Protein AF-A0A455U0C2-F1 (afdb_monomer)

Organism: NCBI:txid115553

Sequence (159 aa):
MAEHFGEHSLCDLTRHGRGRAVLGLRNLIPADFLTARFNAAHAVVLFSATLNPAHYYRDLLGLPTTTAWREVASPFAARQLEVRIHRDISTRFRDRDASIEPLVAAMAQQYQRRPGHYLAFFSSFAYLEAALARFREAHPDVPVFSQTRGMPEAQRDAF

Foldseek 3Di:
DVVPDDPQWDWDWDAPDPPDIDIDTDRPACLVVQQVVCVPDPDDDDDDPPPPDPVVVCRSNVNDPPDDDDDDDDPDDPVVDDDDDDPVQDCPPVCLVVNLVVVLVVVVVVCVVPPDDDDDDHPDQVSVVSNVVVNCVVPVPDDDDDDDDPQDPVNVVVD

Radius of gyration: 22.61 Å; Cα contacts (8 Å, |Δi|>4): 94; chains: 1; bounding box: 51×40×54 Å

Structure (mmCIF, N/CA/C/O backbone):
data_AF-A0A455U0C2-F1
#
_entry.id   AF-A0A455U0C2-F1
#
loop_
_atom_site.group_PDB
_atom_site.id
_atom_site.type_symbol
_atom_site.label_atom_id
_atom_site.label_alt_id
_atom_site.label_comp_id
_atom_site.label_asym_id
_atom_site.label_entity_id
_atom_site.label_seq_id
_atom_site.pdbx_PDB_ins_code
_atom_site.Cartn_x
_atom_site.Cartn_y
_atom_site.Cartn_z
_atom_site.occupancy
_atom_site.B_iso_or_equiv
_atom_site.auth_seq_id
_atom_site.auth_comp_id
_atom_site.auth_asym_id
_atom_site.auth_atom_id
_atom_site.pdbx_PDB_model_num
ATOM 1 N N . MET A 1 1 ? 26.069 4.819 -6.773 1.00 51.81 1 MET A N 1
ATOM 2 C CA . MET A 1 1 ? 24.862 5.653 -7.006 1.00 51.81 1 MET A CA 1
ATOM 3 C C . MET A 1 1 ? 25.227 7.120 -7.220 1.00 51.81 1 MET A C 1
ATOM 5 O O . MET A 1 1 ? 24.843 7.648 -8.248 1.00 51.81 1 MET A O 1
ATOM 9 N N . ALA A 1 2 ? 26.020 7.755 -6.342 1.00 59.12 2 ALA A N 1
ATOM 10 C CA . ALA A 1 2 ? 26.489 9.137 -6.556 1.00 59.12 2 ALA A CA 1
ATOM 11 C C . ALA A 1 2 ? 27.339 9.322 -7.833 1.00 59.12 2 ALA A C 1
ATOM 13 O O . ALA A 1 2 ? 27.270 10.361 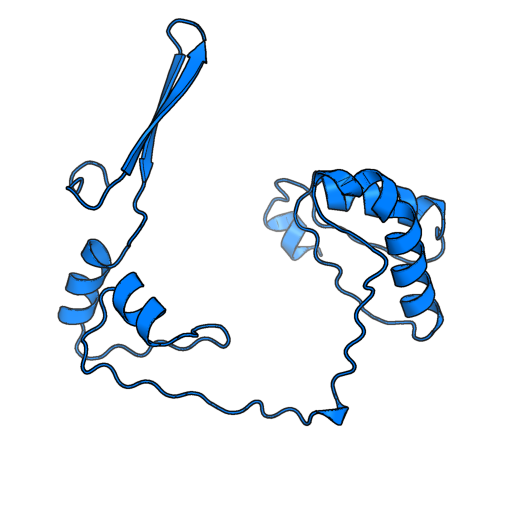-8.470 1.00 59.12 2 ALA A O 1
ATOM 14 N N . GLU A 1 3 ? 28.081 8.294 -8.249 1.00 59.25 3 GLU A N 1
ATOM 15 C CA . GLU A 1 3 ? 28.890 8.299 -9.483 1.00 59.25 3 GLU A CA 1
ATOM 16 C C . GLU A 1 3 ? 28.061 8.353 -10.778 1.00 59.25 3 GLU A C 1
ATOM 18 O O . GLU A 1 3 ? 28.601 8.644 -11.835 1.00 59.25 3 GLU A O 1
ATOM 23 N N . HIS A 1 4 ? 26.762 8.049 -10.700 1.00 66.38 4 HIS A N 1
ATOM 24 C CA . HIS A 1 4 ? 25.832 8.078 -11.835 1.00 66.38 4 HIS A CA 1
ATOM 25 C C . HIS A 1 4 ? 24.793 9.200 -11.670 1.00 66.38 4 HIS A C 1
ATOM 27 O O . HIS A 1 4 ? 23.720 9.157 -12.264 1.00 66.38 4 HIS A O 1
ATOM 33 N N . PHE A 1 5 ? 25.091 10.175 -10.807 1.00 68.44 5 PHE A N 1
ATOM 34 C CA . PHE A 1 5 ? 24.278 11.366 -10.619 1.00 68.44 5 PHE A CA 1
ATOM 35 C C . PHE A 1 5 ? 24.208 12.172 -11.924 1.00 68.44 5 PHE A C 1
ATOM 37 O O . PHE A 1 5 ? 25.219 12.376 -12.594 1.00 68.44 5 PHE A O 1
ATOM 44 N N . GLY A 1 6 ? 23.013 12.643 -12.265 1.00 73.69 6 GLY A N 1
ATOM 45 C CA . GLY A 1 6 ? 22.750 13.442 -13.459 1.00 73.69 6 GLY A CA 1
ATOM 46 C C . GLY A 1 6 ? 21.462 14.248 -13.314 1.00 73.69 6 GLY A C 1
ATOM 47 O O . GLY A 1 6 ? 20.860 14.265 -12.240 1.00 73.69 6 GLY A O 1
ATOM 48 N N . GLU A 1 7 ? 21.017 14.894 -14.394 1.00 77.19 7 GLU A N 1
ATOM 49 C CA . GLU A 1 7 ? 19.825 15.766 -14.394 1.00 77.19 7 GLU A CA 1
ATOM 50 C C . GLU A 1 7 ? 18.527 15.053 -13.963 1.00 77.19 7 GLU A C 1
ATOM 52 O O . GLU A 1 7 ? 17.593 15.696 -13.493 1.00 77.19 7 GLU A O 1
ATOM 57 N N . HIS A 1 8 ? 18.481 13.721 -14.048 1.00 77.44 8 HIS A N 1
ATOM 58 C CA . HIS A 1 8 ? 17.359 12.890 -13.597 1.00 77.44 8 HIS A CA 1
ATOM 59 C C . HIS A 1 8 ? 17.291 12.684 -12.069 1.00 77.44 8 HIS A C 1
ATOM 61 O O . HIS A 1 8 ? 16.324 12.110 -11.561 1.00 77.44 8 HIS A O 1
ATOM 67 N N . SER A 1 9 ? 18.322 13.083 -11.318 1.00 83.12 9 SER A N 1
ATOM 68 C CA . SER A 1 9 ? 18.413 12.865 -9.871 1.00 83.12 9 SER A CA 1
ATOM 69 C C . SER A 1 9 ? 18.011 14.116 -9.091 1.00 83.12 9 SER A C 1
ATOM 71 O O . SER A 1 9 ? 18.564 15.195 -9.292 1.00 83.12 9 SER A O 1
ATOM 73 N N . LEU A 1 10 ? 17.096 13.969 -8.130 1.00 86.44 10 LEU A N 1
ATOM 74 C CA . LEU A 1 10 ? 16.724 15.060 -7.230 1.00 86.44 10 LEU A CA 1
ATOM 75 C C . LEU A 1 10 ? 17.638 15.073 -6.002 1.00 86.44 10 LEU A C 1
ATOM 77 O O . LEU A 1 10 ? 17.833 14.050 -5.348 1.00 86.44 10 LEU A O 1
ATOM 81 N N . CYS A 1 11 ? 18.174 16.247 -5.683 1.00 89.44 11 CYS A N 1
ATOM 82 C CA . CYS A 1 11 ? 18.995 16.471 -4.502 1.00 89.44 11 CYS A CA 1
ATOM 83 C C . CYS A 1 11 ? 18.189 17.245 -3.450 1.00 89.44 11 CYS A C 1
ATOM 85 O O . CYS A 1 11 ? 17.703 18.342 -3.731 1.00 89.44 11 CYS A O 1
ATOM 87 N N . ASP A 1 12 ? 18.037 16.688 -2.247 1.00 91.38 12 ASP A N 1
ATOM 88 C CA . ASP A 1 12 ? 17.370 17.351 -1.123 1.00 91.38 12 ASP A CA 1
ATOM 89 C C . ASP A 1 12 ? 18.280 17.462 0.099 1.00 91.38 12 ASP A C 1
ATOM 91 O O . ASP A 1 12 ? 19.076 16.576 0.396 1.00 91.38 12 ASP A O 1
ATOM 95 N N . LEU A 1 13 ? 18.152 18.566 0.835 1.00 92.19 13 LEU A N 1
ATOM 96 C CA . LEU A 1 13 ? 18.901 18.810 2.062 1.00 92.19 13 LEU A CA 1
ATOM 97 C C . LEU A 1 13 ? 17.932 18.935 3.235 1.00 92.19 13 LEU A C 1
ATOM 99 O O . LEU A 1 13 ? 17.199 19.918 3.341 1.00 92.19 13 LEU A O 1
ATOM 103 N N . THR A 1 14 ? 17.989 17.986 4.165 1.00 93.19 14 THR A N 1
ATOM 104 C CA . THR A 1 14 ? 17.236 18.055 5.423 1.00 93.19 14 THR A CA 1
ATOM 105 C C . THR A 1 14 ? 18.163 18.500 6.552 1.00 93.19 14 THR A C 1
ATOM 107 O O . THR A 1 14 ? 19.190 17.873 6.804 1.00 93.19 14 THR A O 1
ATOM 110 N N . ARG A 1 15 ? 17.828 19.593 7.248 1.00 92.44 15 ARG A N 1
ATOM 111 C CA . ARG A 1 15 ? 18.614 20.117 8.382 1.00 92.44 15 ARG A CA 1
ATOM 112 C C . ARG A 1 15 ? 17.967 19.712 9.707 1.00 92.44 15 ARG A C 1
ATOM 114 O O . ARG A 1 15 ? 16.785 19.959 9.907 1.00 92.44 15 ARG A O 1
ATOM 121 N N . HIS A 1 16 ? 18.756 19.160 10.627 1.00 91.00 16 HIS A N 1
ATOM 122 C CA . HIS A 1 16 ? 18.302 18.712 11.956 1.00 91.00 16 HIS A CA 1
ATOM 123 C C . HIS A 1 16 ? 18.844 19.583 13.102 1.00 91.00 16 HIS A C 1
ATOM 125 O O . HIS A 1 16 ? 18.824 19.181 14.263 1.00 91.00 16 HIS A O 1
ATOM 131 N N . GLY A 1 17 ? 19.381 20.762 12.779 1.00 87.75 17 GLY A N 1
ATOM 132 C CA . GLY A 1 17 ? 20.008 21.681 13.727 1.00 87.75 17 GLY A CA 1
ATOM 133 C C . GLY A 1 17 ? 21.355 22.198 13.229 1.00 87.75 17 GLY A C 1
ATOM 134 O O . GLY A 1 17 ? 21.793 21.905 12.113 1.00 87.75 17 GLY A O 1
ATOM 135 N N . ARG A 1 18 ? 22.031 22.999 14.057 1.00 88.69 18 ARG A N 1
ATOM 136 C CA . ARG A 1 18 ? 23.322 23.600 13.698 1.00 88.69 18 ARG A CA 1
ATOM 137 C C . ARG A 1 18 ? 24.375 22.507 13.479 1.00 88.69 18 ARG A C 1
ATOM 139 O O . ARG A 1 18 ? 24.587 21.666 14.345 1.00 88.69 18 ARG A O 1
ATOM 146 N N . GLY A 1 19 ? 25.017 22.517 12.310 1.00 89.44 19 GLY A N 1
ATOM 147 C CA . GLY A 1 19 ? 26.059 21.551 11.939 1.00 89.44 19 GLY A CA 1
ATOM 148 C C . GLY A 1 19 ? 25.562 20.139 11.599 1.00 89.44 19 GLY A C 1
ATOM 149 O O . GLY A 1 19 ? 26.386 19.270 11.342 1.00 89.44 19 GLY A O 1
ATOM 150 N N . ARG A 1 20 ? 24.243 19.890 11.581 1.00 92.56 20 ARG A N 1
ATOM 151 C CA . ARG A 1 20 ? 23.666 18.578 11.250 1.00 92.56 20 ARG A CA 1
ATOM 152 C C . ARG A 1 20 ? 22.725 18.690 10.063 1.00 92.56 20 ARG A C 1
ATOM 154 O O . ARG A 1 20 ? 21.643 19.270 10.169 1.00 92.56 20 ARG A O 1
ATOM 161 N N . ALA A 1 21 ? 23.128 18.101 8.947 1.00 93.00 21 ALA A N 1
ATOM 162 C CA . ALA A 1 21 ? 22.290 17.991 7.769 1.00 93.00 21 ALA A CA 1
ATOM 163 C C . ALA A 1 21 ? 22.472 16.629 7.098 1.00 93.00 21 ALA A C 1
ATOM 165 O O . ALA A 1 21 ? 23.540 16.027 7.181 1.00 93.00 21 ALA A O 1
ATOM 166 N N . VAL A 1 22 ? 21.412 16.169 6.442 1.00 94.06 22 VAL A N 1
ATOM 167 C CA . VAL A 1 22 ? 21.392 14.977 5.600 1.00 94.06 22 VAL A CA 1
ATOM 168 C C . VAL A 1 22 ? 21.162 15.435 4.170 1.00 94.06 22 VAL A C 1
ATOM 170 O O . VAL A 1 22 ? 20.190 16.143 3.900 1.00 94.06 22 VAL A O 1
ATOM 173 N N . LEU A 1 23 ? 22.063 15.038 3.275 1.00 91.62 23 LEU A N 1
ATOM 174 C CA . LEU A 1 23 ? 21.902 15.205 1.837 1.00 91.62 23 LEU A CA 1
ATOM 175 C C . LEU A 1 23 ? 21.308 13.916 1.263 1.00 91.62 23 LEU A C 1
ATOM 177 O O . LEU A 1 23 ? 21.917 12.851 1.369 1.00 91.62 23 LEU A O 1
ATOM 181 N N . GLY A 1 24 ? 20.118 14.012 0.688 1.00 91.06 24 GLY A N 1
ATOM 182 C CA . GLY A 1 24 ? 19.472 12.946 -0.059 1.00 91.06 24 GLY A CA 1
ATOM 183 C C . GLY A 1 24 ? 19.751 13.093 -1.550 1.00 91.06 24 GLY A C 1
ATOM 184 O O . GLY A 1 24 ? 19.585 14.171 -2.114 1.00 91.06 24 GLY A O 1
ATOM 185 N N . LEU A 1 25 ? 20.156 11.997 -2.192 1.00 89.00 25 LEU A N 1
ATOM 186 C CA . LEU A 1 25 ? 20.172 11.866 -3.648 1.00 89.00 25 LEU A CA 1
ATOM 187 C C . LEU A 1 25 ? 19.091 10.858 -4.034 1.00 89.00 25 LEU A C 1
ATOM 189 O O . LEU A 1 25 ? 19.189 9.675 -3.698 1.00 89.00 25 LEU A O 1
ATOM 193 N N . ARG A 1 26 ? 18.039 11.333 -4.698 1.00 88.19 26 ARG A N 1
ATOM 194 C CA . ARG A 1 26 ? 16.850 10.547 -5.027 1.00 88.19 26 ARG A CA 1
ATOM 195 C C . ARG A 1 26 ? 16.799 10.254 -6.513 1.00 88.19 26 ARG A C 1
ATOM 197 O O . ARG A 1 26 ? 16.755 11.164 -7.335 1.00 88.19 26 ARG A O 1
ATOM 204 N N . ASN A 1 27 ? 16.706 8.971 -6.829 1.00 85.69 27 ASN A N 1
ATOM 205 C CA . ASN A 1 27 ? 16.281 8.517 -8.140 1.00 85.69 27 ASN A CA 1
ATOM 206 C C . ASN A 1 27 ? 14.746 8.443 -8.159 1.00 85.69 27 ASN A C 1
ATOM 208 O O . ASN A 1 27 ? 14.169 7.590 -7.485 1.00 85.69 27 ASN A O 1
ATOM 212 N N . LEU A 1 28 ? 14.097 9.362 -8.874 1.00 85.62 28 LEU A N 1
ATOM 213 C CA . LEU A 1 28 ? 12.634 9.399 -8.989 1.00 85.62 28 LEU A CA 1
ATOM 214 C C . LEU A 1 28 ? 12.130 8.619 -10.206 1.00 85.62 28 LEU A C 1
ATOM 216 O O . LEU A 1 28 ? 11.049 8.037 -10.151 1.00 85.62 28 LEU A O 1
ATOM 220 N N . ILE A 1 29 ? 12.916 8.604 -11.285 1.00 88.62 29 ILE A N 1
ATOM 221 C CA . ILE A 1 29 ? 12.586 7.937 -12.542 1.00 88.62 29 ILE A CA 1
ATOM 222 C C . ILE A 1 29 ? 13.714 6.949 -12.852 1.00 88.62 29 ILE A C 1
ATOM 224 O O . ILE A 1 29 ? 14.793 7.358 -13.278 1.00 88.62 29 ILE A O 1
ATOM 228 N N . PRO A 1 30 ? 13.493 5.639 -12.653 1.00 91.62 30 PRO A N 1
ATOM 229 C CA . PRO A 1 30 ? 14.547 4.649 -12.817 1.00 91.62 30 PRO A CA 1
ATOM 230 C C . PRO A 1 30 ? 14.899 4.356 -14.282 1.00 91.62 30 PRO A C 1
ATOM 232 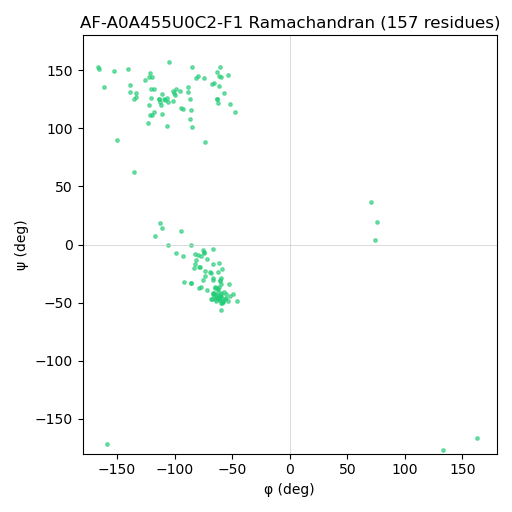O O . PRO A 1 30 ? 15.857 3.620 -14.516 1.00 91.62 30 PRO A O 1
ATOM 235 N N . ALA A 1 31 ? 14.155 4.910 -15.246 1.00 92.88 31 ALA A N 1
ATOM 236 C CA . ALA A 1 31 ? 14.322 4.693 -16.681 1.00 92.88 31 ALA A CA 1
ATOM 237 C C . ALA A 1 31 ? 15.781 4.778 -17.146 1.00 92.88 31 ALA A C 1
ATOM 239 O O . ALA A 1 31 ? 16.261 3.845 -17.788 1.00 92.88 31 ALA A O 1
ATOM 240 N N . ASP A 1 32 ? 16.514 5.821 -16.757 1.00 87.56 32 ASP A N 1
ATOM 241 C CA . ASP A 1 32 ? 17.902 6.042 -17.191 1.00 87.56 32 ASP A CA 1
ATOM 242 C C . ASP A 1 32 ? 18.839 4.897 -16.777 1.00 87.56 32 ASP A C 1
ATOM 244 O O . ASP A 1 32 ? 19.767 4.535 -17.500 1.00 87.56 32 ASP A O 1
ATOM 248 N N . PHE A 1 33 ? 18.557 4.259 -15.639 1.00 88.81 33 PHE A N 1
ATOM 249 C CA . PHE A 1 33 ? 19.336 3.131 -15.127 1.00 88.81 33 PHE A CA 1
ATOM 250 C C . PHE A 1 33 ? 18.882 1.788 -15.699 1.00 88.81 33 PHE A C 1
ATOM 252 O O . PHE A 1 33 ? 19.682 0.860 -15.838 1.00 88.81 33 PHE A O 1
ATOM 259 N N . LEU A 1 34 ? 17.587 1.649 -15.979 1.00 93.56 34 LEU A N 1
ATOM 260 C CA . LEU A 1 34 ? 16.996 0.390 -16.425 1.00 93.56 34 LEU A CA 1
ATOM 261 C C . LEU A 1 34 ? 17.096 0.200 -17.940 1.00 93.56 34 LEU A C 1
ATOM 263 O O . LEU A 1 34 ? 17.317 -0.926 -18.382 1.00 93.56 34 LEU A O 1
ATOM 267 N N . THR A 1 35 ? 17.024 1.279 -18.722 1.00 93.56 35 THR A N 1
ATOM 268 C CA . THR A 1 35 ? 17.023 1.242 -20.195 1.00 93.56 35 THR A CA 1
ATOM 269 C C . THR A 1 35 ? 18.222 0.471 -20.742 1.00 93.56 35 THR A C 1
ATOM 271 O O . THR A 1 35 ? 18.063 -0.441 -21.551 1.00 93.56 35 THR A O 1
ATOM 274 N N . ALA A 1 36 ? 19.432 0.764 -20.251 1.00 91.56 36 ALA A N 1
ATOM 275 C CA . ALA A 1 36 ? 20.643 0.070 -20.689 1.00 91.56 36 ALA A CA 1
ATOM 276 C C . ALA A 1 36 ? 20.594 -1.440 -20.394 1.00 91.56 36 ALA A C 1
ATOM 278 O O . ALA A 1 36 ? 21.047 -2.249 -21.200 1.00 91.56 36 ALA A O 1
ATOM 279 N N . ARG A 1 37 ? 20.000 -1.833 -19.260 1.00 92.88 37 ARG A N 1
ATOM 280 C CA . ARG A 1 37 ? 19.871 -3.240 -18.850 1.00 92.88 37 ARG A CA 1
ATOM 281 C C . ARG A 1 37 ? 18.843 -3.971 -19.708 1.00 92.88 37 ARG A C 1
ATOM 283 O O . ARG A 1 37 ? 19.082 -5.114 -20.084 1.00 92.88 37 ARG A O 1
ATOM 290 N N . PHE A 1 38 ? 17.736 -3.312 -20.046 1.00 94.56 38 PHE A N 1
ATOM 291 C CA . PHE A 1 38 ? 16.744 -3.866 -20.964 1.00 94.56 38 PHE A CA 1
ATOM 292 C C . PHE A 1 38 ? 17.298 -4.017 -22.381 1.00 94.56 38 PHE A C 1
ATOM 294 O O . PHE A 1 38 ? 17.103 -5.067 -22.982 1.00 94.56 38 PHE A O 1
ATOM 301 N N . ASN A 1 39 ? 18.055 -3.034 -22.876 1.00 92.56 39 ASN A N 1
ATOM 302 C CA . ASN A 1 39 ? 18.686 -3.098 -24.199 1.00 92.56 39 ASN A CA 1
ATOM 303 C C . ASN A 1 39 ? 19.784 -4.170 -24.296 1.00 92.56 39 ASN A C 1
ATOM 305 O O . ASN A 1 39 ? 20.028 -4.697 -25.376 1.00 92.56 39 ASN A O 1
ATOM 309 N N . ALA A 1 40 ? 20.455 -4.487 -23.185 1.00 95.00 40 ALA A N 1
ATOM 310 C CA . ALA A 1 40 ? 21.470 -5.538 -23.135 1.00 95.00 40 ALA A CA 1
ATOM 311 C C . ALA A 1 40 ? 20.877 -6.958 -23.083 1.00 95.00 40 ALA A C 1
ATOM 313 O O . ALA A 1 40 ? 21.578 -7.930 -23.366 1.00 95.00 40 ALA A O 1
ATOM 314 N N . ALA A 1 41 ? 19.607 -7.102 -22.698 1.00 95.25 41 ALA A N 1
ATOM 315 C CA . ALA A 1 41 ? 18.938 -8.392 -22.640 1.00 95.25 41 ALA A CA 1
ATOM 316 C C . ALA A 1 41 ? 18.437 -8.813 -24.028 1.00 95.25 41 ALA A C 1
ATOM 318 O O . ALA A 1 4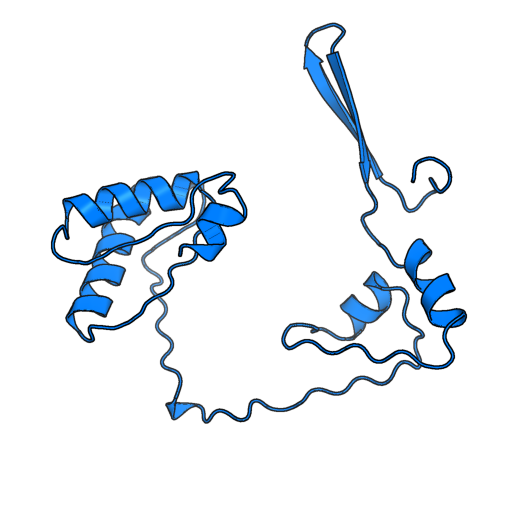1 ? 17.930 -8.003 -24.797 1.00 95.25 41 ALA A O 1
ATOM 319 N N . HIS A 1 42 ? 18.506 -10.112 -24.326 1.00 95.62 42 HIS A N 1
ATOM 320 C CA . HIS A 1 42 ? 17.919 -10.652 -25.556 1.00 95.62 42 HIS A CA 1
ATOM 321 C C . HIS A 1 42 ? 16.386 -10.510 -25.578 1.00 95.62 42 HIS A C 1
ATOM 323 O O . HIS A 1 42 ? 15.797 -10.236 -26.619 1.00 95.62 42 HIS A O 1
ATOM 329 N N . ALA A 1 43 ? 15.742 -10.693 -24.422 1.00 94.88 43 ALA A N 1
ATOM 330 C CA . ALA A 1 43 ? 14.306 -10.524 -24.240 1.00 94.88 43 ALA A CA 1
ATOM 331 C C . ALA A 1 43 ? 13.985 -10.148 -22.7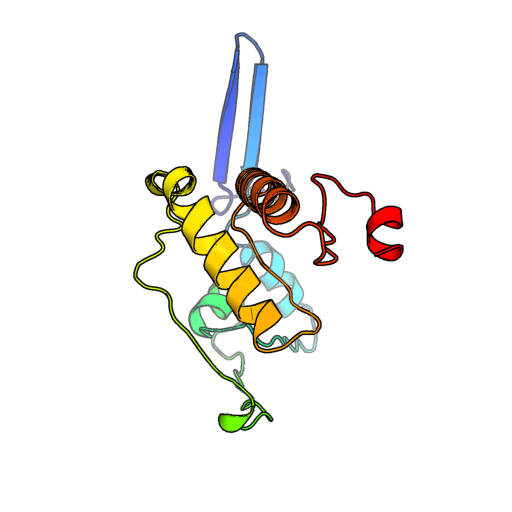86 1.00 94.88 43 ALA A C 1
ATOM 333 O O . ALA A 1 43 ? 14.673 -10.578 -21.859 1.00 94.88 43 ALA A O 1
ATOM 334 N N . VAL A 1 44 ? 12.912 -9.377 -22.590 1.00 95.00 44 VAL A N 1
ATOM 335 C CA . VAL A 1 44 ? 12.413 -8.952 -21.274 1.00 95.00 44 VAL A CA 1
ATOM 336 C C . VAL A 1 44 ? 10.905 -9.171 -21.227 1.00 95.00 44 VAL A C 1
ATOM 338 O O . VAL A 1 44 ? 10.178 -8.683 -22.089 1.00 95.00 44 VAL A O 1
ATOM 341 N N . VAL A 1 45 ? 10.433 -9.883 -20.204 1.00 95.31 45 VAL A N 1
ATOM 342 C CA . VAL A 1 45 ? 9.003 -10.073 -19.932 1.00 95.31 45 VAL A CA 1
ATOM 343 C C . VAL A 1 45 ? 8.713 -9.551 -18.531 1.00 95.31 45 VAL A C 1
ATOM 345 O O . VAL A 1 45 ? 9.294 -10.026 -17.557 1.00 95.31 45 VAL A O 1
ATOM 348 N N . LEU A 1 46 ? 7.822 -8.564 -18.437 1.00 94.69 46 LEU A N 1
ATOM 349 C CA . LEU A 1 46 ? 7.372 -7.980 -17.176 1.00 94.69 46 LEU A CA 1
ATOM 350 C C . LEU A 1 46 ? 5.914 -8.370 -16.939 1.00 94.69 46 LEU A C 1
ATOM 352 O O . LEU A 1 46 ? 5.075 -8.197 -17.821 1.00 94.69 46 LEU A O 1
ATOM 356 N N . PHE A 1 47 ? 5.614 -8.882 -15.749 1.00 93.62 47 PHE A N 1
ATOM 357 C CA . PHE A 1 47 ? 4.274 -9.323 -15.374 1.00 93.62 47 PHE A CA 1
ATOM 358 C C . PHE A 1 47 ? 3.954 -8.893 -13.941 1.00 93.62 47 PHE A C 1
ATOM 360 O O . PHE A 1 47 ? 4.750 -9.099 -13.028 1.00 93.62 47 PHE A O 1
ATOM 367 N N . SER A 1 48 ? 2.780 -8.292 -13.753 1.00 92.88 48 SER A N 1
ATOM 368 C CA . SER A 1 48 ? 2.197 -7.979 -12.447 1.00 92.88 48 SER A CA 1
ATOM 369 C C . SER A 1 48 ? 0.719 -7.631 -12.624 1.00 92.88 48 SER A C 1
ATOM 371 O O . SER A 1 48 ? 0.320 -7.101 -13.659 1.00 92.88 48 SER A O 1
ATOM 373 N N . ALA A 1 49 ? -0.084 -7.891 -11.592 1.00 87.94 49 ALA A N 1
ATOM 374 C CA . ALA A 1 49 ? -1.503 -7.543 -11.558 1.00 87.94 49 ALA A CA 1
ATOM 375 C C . ALA A 1 49 ? -1.768 -6.030 -11.413 1.00 87.94 49 ALA A C 1
ATOM 377 O O . ALA A 1 49 ? -2.901 -5.592 -11.584 1.00 87.94 49 ALA A O 1
ATOM 378 N N . THR A 1 50 ? -0.748 -5.228 -11.082 1.00 88.56 50 THR A N 1
ATOM 379 C CA . THR A 1 50 ? -0.883 -3.781 -10.826 1.00 88.56 50 THR A CA 1
ATOM 380 C C . THR A 1 50 ? -0.116 -2.903 -11.812 1.00 88.56 50 THR A C 1
ATOM 382 O O . THR A 1 50 ? -0.061 -1.688 -11.636 1.00 88.56 50 THR A O 1
ATOM 385 N N . LEU A 1 51 ? 0.462 -3.483 -12.868 1.00 88.75 51 LEU A N 1
ATOM 386 C CA . LEU A 1 51 ? 1.038 -2.709 -13.965 1.00 88.75 51 LEU A CA 1
ATOM 387 C C . LEU A 1 51 ? -0.104 -2.135 -14.807 1.00 88.75 51 LEU A C 1
ATOM 389 O O . LEU A 1 51 ? -0.576 -2.764 -15.746 1.00 88.75 51 LEU A O 1
ATOM 393 N N . ASN A 1 52 ? -0.588 -0.954 -14.435 1.00 87.81 52 ASN A N 1
ATOM 394 C CA . ASN A 1 52 ? -1.554 -0.162 -15.191 1.00 87.81 52 ASN A CA 1
ATOM 395 C C . ASN A 1 52 ? -1.500 1.297 -14.686 1.00 87.81 52 ASN A C 1
ATOM 397 O O . ASN A 1 52 ? -1.482 1.494 -13.471 1.00 87.81 52 ASN A O 1
ATOM 401 N N . PRO A 1 53 ? -1.491 2.327 -15.554 1.00 91.44 53 PRO A N 1
ATOM 402 C CA . PRO A 1 53 ? -1.627 2.278 -17.009 1.00 91.44 53 PRO A CA 1
ATOM 403 C C . PRO A 1 53 ? -0.321 2.008 -17.769 1.00 91.44 53 PRO A C 1
ATOM 405 O O . PRO A 1 53 ? 0.768 2.353 -17.318 1.00 91.44 53 PRO A O 1
ATOM 408 N N . ALA A 1 54 ? -0.442 1.409 -18.959 1.00 91.69 54 ALA A N 1
ATOM 409 C CA . ALA A 1 54 ? 0.695 0.973 -19.776 1.00 91.69 54 ALA A CA 1
ATOM 410 C C . ALA A 1 54 ? 1.697 2.091 -20.093 1.00 91.69 54 ALA A C 1
ATOM 412 O O . ALA A 1 54 ? 2.900 1.900 -19.949 1.00 91.69 54 ALA A O 1
ATOM 413 N N . HIS A 1 55 ? 1.208 3.265 -20.506 1.00 92.81 55 HIS A N 1
ATOM 414 C CA . HIS A 1 55 ? 2.064 4.404 -20.850 1.00 92.81 55 HIS A CA 1
ATOM 415 C C . HIS A 1 55 ? 2.933 4.830 -19.660 1.00 92.81 55 HIS A C 1
ATOM 417 O O . HIS A 1 55 ? 4.145 4.938 -19.798 1.00 92.81 55 HIS A O 1
ATOM 423 N N . TYR A 1 56 ? 2.332 4.940 -18.471 1.00 93.38 56 TYR A N 1
ATOM 424 C CA . TYR A 1 56 ? 3.029 5.344 -17.255 1.00 93.38 56 TYR A CA 1
ATOM 425 C C . TYR A 1 56 ? 4.196 4.410 -16.931 1.00 93.38 56 TYR A C 1
ATOM 427 O O . TYR A 1 56 ? 5.309 4.866 -16.688 1.00 93.38 56 TYR A O 1
ATOM 435 N N . TYR A 1 57 ? 3.966 3.096 -16.962 1.00 94.38 57 TYR A N 1
ATOM 436 C CA . TYR A 1 57 ? 5.013 2.132 -16.628 1.00 94.38 57 TYR A CA 1
ATOM 437 C C . TYR A 1 57 ? 6.075 1.986 -17.715 1.00 94.38 57 TYR A C 1
ATOM 439 O O . TYR A 1 57 ? 7.217 1.669 -17.392 1.00 94.38 57 TYR A O 1
ATOM 447 N N . ARG A 1 58 ? 5.739 2.234 -18.984 1.00 94.12 58 ARG A N 1
ATOM 448 C CA . ARG A 1 58 ? 6.745 2.283 -20.051 1.00 94.12 58 ARG A CA 1
ATOM 449 C C . ARG A 1 58 ? 7.703 3.440 -19.849 1.00 94.12 58 ARG A C 1
ATOM 451 O O . ARG A 1 58 ? 8.907 3.211 -19.875 1.00 94.12 58 ARG A O 1
ATOM 458 N N . ASP A 1 59 ? 7.171 4.622 -19.568 1.00 93.12 59 ASP A N 1
ATOM 459 C CA . ASP A 1 59 ? 7.981 5.816 -19.348 1.00 93.12 59 ASP A CA 1
ATOM 460 C C . ASP A 1 59 ? 8.794 5.689 -18.055 1.00 93.12 59 ASP A C 1
ATOM 462 O O . ASP A 1 59 ? 10.006 5.886 -18.063 1.00 93.12 59 ASP A O 1
ATOM 466 N N . LEU A 1 60 ? 8.157 5.264 -16.955 1.00 93.62 60 LEU A N 1
ATOM 467 C CA . LEU A 1 60 ? 8.813 5.105 -15.654 1.00 93.62 60 LEU A CA 1
ATOM 468 C C . LEU A 1 60 ? 10.009 4.147 -15.721 1.00 93.62 60 LEU A C 1
ATOM 470 O O . LEU A 1 60 ? 11.033 4.390 -15.085 1.00 93.62 60 LEU A O 1
ATOM 474 N N . LEU A 1 61 ? 9.867 3.046 -16.460 1.00 94.81 61 LEU A N 1
ATOM 475 C CA . LEU A 1 61 ? 10.883 2.000 -16.550 1.00 94.81 61 LEU A CA 1
ATOM 476 C C . LEU A 1 61 ? 11.853 2.198 -17.724 1.00 94.81 61 LEU A C 1
ATOM 478 O O . LEU A 1 61 ? 12.856 1.492 -17.780 1.00 94.81 61 LEU A O 1
ATOM 482 N N . GLY A 1 62 ? 11.596 3.133 -18.643 1.00 94.38 62 GLY A N 1
ATOM 483 C CA . GLY A 1 62 ? 12.417 3.319 -19.844 1.00 94.38 62 GLY A CA 1
ATOM 484 C C . GLY A 1 62 ? 12.262 2.185 -20.860 1.00 94.38 62 GLY A C 1
ATOM 485 O O . GLY A 1 62 ? 13.228 1.752 -21.486 1.00 94.38 62 GLY A O 1
ATOM 486 N N . LEU A 1 63 ? 11.050 1.643 -20.995 1.00 95.44 63 LEU A N 1
ATOM 487 C CA . LEU A 1 63 ? 10.761 0.583 -21.960 1.00 95.44 63 LEU A CA 1
ATOM 488 C C . LEU A 1 63 ? 10.580 1.165 -23.370 1.00 95.44 63 LEU A C 1
ATOM 490 O O . LEU A 1 63 ? 9.960 2.219 -23.519 1.00 95.44 63 LEU A O 1
ATOM 494 N N . PRO A 1 64 ? 10.997 0.451 -24.431 1.00 93.12 64 PRO A N 1
ATOM 495 C CA . PRO A 1 64 ? 10.757 0.885 -25.803 1.00 93.12 64 PRO A CA 1
ATOM 496 C C . PRO A 1 64 ? 9.277 1.179 -26.093 1.00 93.12 64 PRO A C 1
ATOM 498 O O . PRO A 1 64 ? 8.376 0.453 -25.645 1.00 93.12 64 PRO A O 1
ATOM 501 N N . THR A 1 65 ? 9.018 2.172 -26.948 1.00 90.94 65 THR A N 1
ATOM 502 C CA . THR A 1 65 ? 7.675 2.525 -27.456 1.00 90.94 65 THR A CA 1
ATOM 503 C C . THR A 1 65 ? 7.049 1.449 -28.353 1.00 90.94 65 THR A C 1
ATOM 505 O O . THR A 1 65 ? 5.855 1.509 -28.658 1.00 90.94 65 THR A O 1
ATOM 508 N N . THR A 1 66 ? 7.787 0.378 -28.644 1.00 91.81 66 THR A N 1
ATOM 509 C CA . THR A 1 66 ? 7.320 -0.848 -29.308 1.00 91.81 66 THR A CA 1
ATOM 510 C C . THR A 1 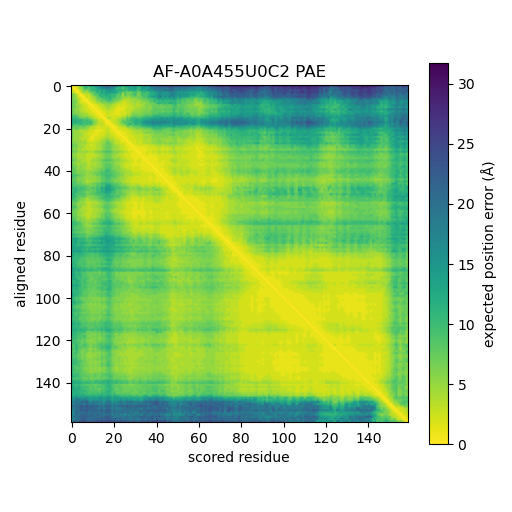66 ? 7.005 -2.005 -28.350 1.00 91.81 66 THR A C 1
ATOM 512 O O . THR A 1 66 ? 6.456 -3.012 -28.788 1.00 91.81 66 THR A O 1
ATOM 515 N N . THR A 1 67 ? 7.306 -1.878 -27.050 1.00 94.69 67 THR A N 1
ATOM 516 C CA . THR A 1 67 ? 6.995 -2.897 -26.026 1.00 94.69 67 THR A CA 1
ATOM 517 C C . THR A 1 67 ? 5.526 -3.311 -26.071 1.00 94.69 67 THR A C 1
ATOM 519 O O . THR A 1 67 ? 4.633 -2.480 -25.887 1.00 94.69 67 THR A O 1
ATOM 522 N N . ALA A 1 68 ? 5.279 -4.601 -26.296 1.00 94.69 68 ALA A N 1
ATOM 523 C CA . ALA A 1 68 ? 3.936 -5.156 -26.301 1.00 94.69 68 ALA A CA 1
ATOM 524 C C . ALA A 1 68 ? 3.324 -5.107 -24.895 1.00 94.69 68 ALA A C 1
ATOM 526 O O . ALA A 1 68 ? 3.979 -5.435 -23.909 1.00 94.69 68 ALA A O 1
ATOM 527 N N . TRP A 1 69 ? 2.044 -4.742 -24.823 1.00 94.75 69 TRP A N 1
ATOM 528 C CA . TRP A 1 69 ? 1.276 -4.745 -23.582 1.00 94.75 69 TRP A CA 1
ATOM 529 C C . TRP A 1 69 ? 0.106 -5.715 -23.686 1.00 94.75 69 TRP A C 1
ATOM 531 O O . TRP A 1 69 ? -0.617 -5.740 -24.693 1.00 94.75 69 TRP A O 1
ATOM 541 N N . ARG A 1 70 ? -0.072 -6.531 -22.649 1.00 93.56 70 ARG A N 1
ATOM 542 C CA . ARG A 1 70 ? -1.155 -7.506 -22.560 1.00 93.56 70 ARG A CA 1
ATOM 543 C C . ARG A 1 70 ? -1.768 -7.451 -21.176 1.00 93.56 70 ARG A C 1
ATOM 545 O O . ARG A 1 70 ? -1.074 -7.605 -20.179 1.00 93.56 70 ARG A O 1
ATOM 552 N N . GLU A 1 71 ? -3.074 -7.242 -21.158 1.00 91.50 71 GLU A N 1
ATOM 553 C CA . GLU A 1 71 ? -3.894 -7.373 -19.966 1.00 91.50 71 GLU A CA 1
ATOM 554 C C . GLU A 1 71 ? -4.573 -8.740 -20.007 1.00 91.50 71 GLU A C 1
ATOM 556 O O . GLU A 1 71 ? -5.082 -9.164 -21.048 1.00 91.50 71 GLU A O 1
ATOM 561 N N . VAL A 1 72 ? -4.538 -9.446 -18.883 1.00 89.88 72 VAL A N 1
ATOM 562 C CA . VAL A 1 72 ? -5.211 -10.733 -18.721 1.00 89.88 72 VAL A CA 1
ATOM 563 C C . VAL A 1 72 ? -6.428 -10.496 -17.841 1.00 89.88 72 VAL A C 1
ATOM 565 O O . VAL A 1 72 ? -6.304 -9.944 -16.749 1.00 89.88 72 VAL A O 1
ATOM 568 N N . ALA A 1 73 ? -7.602 -10.904 -18.321 1.00 89.19 73 ALA A N 1
ATOM 569 C CA . ALA A 1 73 ? -8.837 -10.758 -17.565 1.00 89.19 73 ALA A CA 1
ATOM 570 C C . ALA A 1 73 ? -8.775 -11.549 -16.248 1.00 89.19 73 ALA A C 1
ATOM 572 O O . ALA A 1 73 ? -8.206 -12.642 -16.187 1.00 89.19 73 ALA A O 1
ATOM 573 N N . SER A 1 74 ? -9.400 -11.004 -15.201 1.00 88.88 74 SER A N 1
ATOM 574 C CA . SER A 1 74 ? -9.554 -11.709 -13.929 1.00 88.88 74 SER A CA 1
ATOM 575 C C . SER A 1 74 ? -10.271 -13.049 -14.151 1.00 88.88 74 SER A C 1
ATOM 577 O O . SER A 1 74 ? -11.343 -13.061 -14.761 1.00 88.88 74 SER A O 1
ATOM 579 N N . PRO A 1 75 ? -9.742 -14.173 -13.630 1.00 90.69 75 PRO A N 1
ATOM 580 C CA . PRO A 1 75 ? -10.425 -15.462 -13.703 1.00 90.69 75 PRO A CA 1
ATOM 581 C C . PRO A 1 75 ? -11.609 -15.554 -12.725 1.00 90.69 75 PRO A C 1
ATOM 583 O O . PRO A 1 75 ? -12.353 -16.534 -12.744 1.00 90.69 75 PRO A O 1
ATOM 586 N N . PHE A 1 76 ? -11.781 -14.560 -11.847 1.00 92.50 76 PHE A N 1
ATOM 587 C CA . PHE A 1 76 ? -12.828 -14.545 -10.833 1.00 92.50 76 PHE A CA 1
ATOM 588 C C . PHE A 1 76 ? -14.117 -13.925 -11.366 1.00 92.50 76 PHE A C 1
ATOM 590 O O . PHE A 1 76 ? -14.122 -12.856 -11.978 1.00 92.50 76 PHE A O 1
ATOM 597 N N . ALA A 1 77 ? -15.240 -14.571 -11.066 1.00 94.06 77 ALA A N 1
ATOM 598 C CA . ALA A 1 77 ? -16.558 -14.038 -11.358 1.00 94.06 77 ALA A CA 1
ATOM 599 C C . ALA A 1 77 ? -16.910 -12.909 -10.382 1.00 94.06 77 ALA A C 1
ATOM 601 O O . ALA A 1 77 ? -16.659 -13.018 -9.183 1.00 94.06 77 ALA A O 1
ATOM 602 N N . ALA A 1 78 ? -17.605 -11.876 -10.867 1.00 92.56 78 ALA A N 1
ATOM 603 C CA . ALA A 1 78 ? -18.011 -10.727 -10.050 1.00 92.56 78 ALA A CA 1
ATOM 604 C C . ALA A 1 78 ? -18.772 -11.123 -8.769 1.00 92.56 78 ALA A C 1
ATOM 606 O O . ALA A 1 78 ? -18.574 -10.517 -7.725 1.00 92.56 78 ALA A O 1
ATOM 607 N N . ARG A 1 79 ? -19.569 -12.203 -8.811 1.00 94.94 79 ARG A N 1
ATOM 608 C CA . ARG A 1 79 ? -20.304 -12.738 -7.646 1.00 94.94 79 ARG A CA 1
ATOM 609 C C . ARG A 1 79 ? -19.417 -13.207 -6.483 1.00 94.94 79 ARG A C 1
ATOM 611 O O . ARG A 1 79 ? -19.931 -13.460 -5.401 1.00 94.94 79 ARG A O 1
ATOM 618 N N . GLN A 1 80 ? -18.117 -13.401 -6.715 1.00 94.38 80 GLN A N 1
ATOM 619 C CA . GLN A 1 80 ? -17.150 -13.787 -5.682 1.00 94.38 80 GLN A CA 1
ATOM 620 C C . GLN A 1 80 ? -16.648 -12.580 -4.876 1.00 94.38 80 GLN A C 1
ATOM 622 O O . GLN A 1 80 ? -15.956 -12.774 -3.880 1.00 94.38 80 GLN A O 1
ATOM 627 N N . LEU A 1 81 ? -16.987 -11.355 -5.294 1.00 93.88 81 LEU A N 1
ATOM 628 C CA . LEU A 1 81 ? -16.571 -10.115 -4.656 1.00 93.88 81 LEU A CA 1
ATOM 629 C C . LEU A 1 81 ? -17.796 -9.313 -4.208 1.00 93.88 81 LEU A C 1
ATOM 631 O O . LEU A 1 81 ? -18.666 -8.976 -5.007 1.00 93.88 81 LEU A O 1
ATOM 635 N N . GLU A 1 82 ? -17.822 -8.946 -2.932 1.00 93.31 82 GLU A N 1
ATOM 636 C CA . GLU A 1 82 ? -18.751 -7.953 -2.403 1.00 93.31 82 GLU A CA 1
ATOM 637 C C . GLU A 1 82 ? -17.971 -6.680 -2.063 1.00 93.31 82 GLU A C 1
ATOM 639 O O . GLU A 1 82 ? -16.998 -6.727 -1.310 1.00 93.31 82 GLU A O 1
ATOM 644 N N . VAL A 1 83 ? -18.395 -5.539 -2.611 1.00 94.94 83 VAL A N 1
ATOM 645 C CA . VAL A 1 83 ? -17.770 -4.236 -2.348 1.00 94.94 83 VAL A CA 1
ATOM 646 C C . VAL A 1 83 ? -18.741 -3.365 -1.564 1.00 94.94 83 VAL A C 1
ATOM 648 O O . VAL A 1 83 ? -19.844 -3.079 -2.027 1.00 94.94 83 VAL A O 1
ATOM 651 N N . ARG A 1 84 ? -18.312 -2.903 -0.387 1.00 94.56 84 ARG A N 1
ATOM 652 C CA . ARG A 1 84 ? -19.051 -1.948 0.447 1.00 94.56 84 ARG A CA 1
ATOM 653 C C . ARG A 1 84 ? -18.211 -0.695 0.653 1.00 94.56 84 ARG A C 1
ATOM 655 O O . ARG A 1 84 ? -17.028 -0.791 0.964 1.00 94.56 84 ARG A O 1
ATOM 662 N N . ILE A 1 85 ? -18.824 0.474 0.480 1.00 95.94 85 ILE A N 1
ATOM 663 C CA . ILE A 1 85 ? -18.153 1.772 0.619 1.00 95.94 85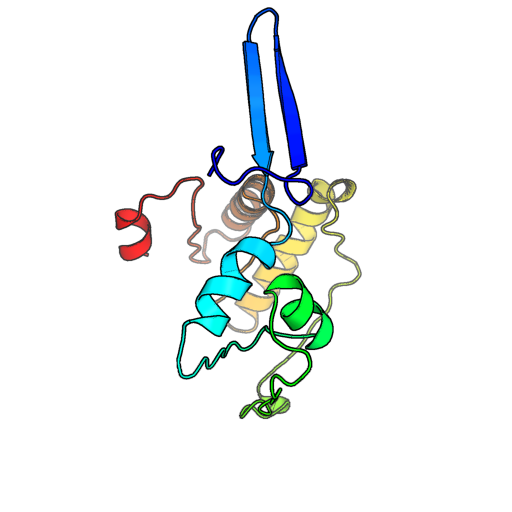 ILE A CA 1
ATOM 664 C C . ILE A 1 85 ? -18.849 2.566 1.724 1.00 95.94 85 ILE A C 1
ATOM 666 O O . ILE A 1 85 ? -19.980 3.015 1.543 1.00 95.94 85 ILE A O 1
ATOM 670 N N . HIS A 1 86 ? -18.149 2.772 2.838 1.00 95.56 86 HIS A N 1
ATOM 671 C CA . HIS A 1 86 ? -18.582 3.642 3.931 1.00 95.56 86 HIS A CA 1
ATOM 672 C C . HIS A 1 86 ? -18.183 5.087 3.619 1.00 95.56 86 HIS A C 1
ATOM 674 O O . HIS A 1 86 ? -17.015 5.454 3.720 1.00 95.56 86 HIS A O 1
ATOM 680 N N . ARG A 1 87 ? -19.143 5.897 3.159 1.00 95.38 87 ARG A N 1
ATOM 681 C CA . ARG A 1 87 ? -18.911 7.307 2.774 1.00 95.38 87 ARG A CA 1
ATOM 682 C C . ARG A 1 87 ? -18.926 8.265 3.966 1.00 95.38 87 ARG A C 1
ATOM 684 O O . ARG A 1 87 ? -18.467 9.394 3.853 1.00 95.38 87 ARG A O 1
ATOM 691 N N . ASP A 1 88 ? -19.474 7.800 5.074 1.00 95.44 88 ASP A N 1
ATOM 692 C CA . ASP A 1 88 ? -19.616 8.463 6.365 1.00 95.44 88 ASP A CA 1
ATOM 693 C C . ASP A 1 88 ? -18.341 8.396 7.222 1.00 95.44 88 ASP A C 1
ATOM 695 O O . ASP A 1 88 ? -18.204 9.150 8.182 1.00 95.44 88 ASP A O 1
ATOM 699 N N . ILE A 1 89 ? -17.374 7.551 6.851 1.00 96.56 89 ILE A N 1
ATOM 700 C CA . ILE A 1 89 ? -16.108 7.383 7.572 1.00 96.56 89 ILE A CA 1
ATOM 701 C C . ILE A 1 89 ? -14.978 8.045 6.777 1.00 96.56 89 ILE A C 1
ATOM 703 O O . ILE A 1 89 ? -14.468 7.489 5.803 1.00 96.56 89 ILE A O 1
ATOM 707 N N . SER A 1 90 ? -14.549 9.237 7.198 1.00 96.50 90 SER A N 1
ATOM 708 C CA . SER A 1 90 ? -13.394 9.910 6.591 1.00 96.50 90 SER A CA 1
ATOM 709 C C . SER A 1 90 ? -12.088 9.445 7.231 1.00 96.50 90 SER A C 1
ATOM 711 O O . SER A 1 90 ? -11.829 9.717 8.394 1.00 96.50 90 SER A O 1
ATOM 713 N N . THR A 1 91 ? -11.215 8.795 6.460 1.00 95.50 91 THR A N 1
ATOM 714 C CA . THR A 1 91 ? -9.880 8.355 6.924 1.00 95.50 91 T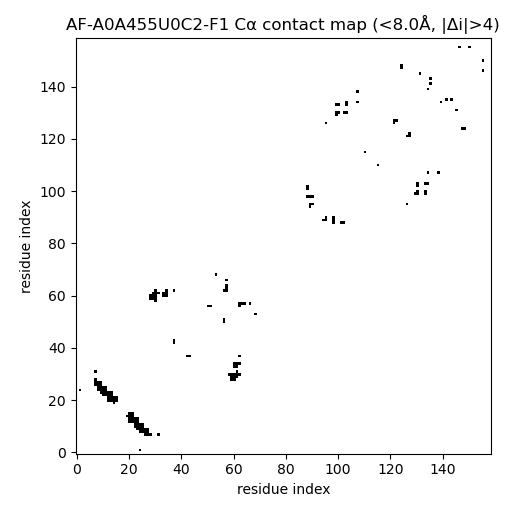HR A CA 1
ATOM 715 C C . THR A 1 91 ? -8.763 9.357 6.592 1.00 95.50 91 THR A C 1
ATOM 717 O O . THR A 1 91 ? -7.567 9.055 6.711 1.00 95.50 91 THR A O 1
ATOM 720 N N . ARG A 1 92 ? -9.131 10.574 6.158 1.00 94.94 92 ARG A N 1
ATOM 721 C CA . ARG A 1 92 ? -8.186 11.668 5.887 1.00 94.94 92 ARG A CA 1
ATOM 722 C C . ARG A 1 92 ? -7.473 12.068 7.169 1.00 94.94 92 ARG A C 1
ATOM 724 O O . ARG A 1 92 ? -8.063 12.039 8.238 1.00 94.94 92 ARG A O 1
ATOM 731 N N . PHE A 1 93 ? -6.222 12.516 7.048 1.00 93.00 93 PHE A N 1
ATOM 732 C CA . PHE A 1 93 ? -5.363 12.811 8.201 1.00 93.00 93 PHE A CA 1
ATOM 733 C C . PHE A 1 93 ? -6.028 13.688 9.276 1.00 93.00 93 PHE A C 1
ATOM 735 O O . PHE A 1 93 ? -5.905 13.378 10.453 1.00 93.00 93 PHE A O 1
ATOM 742 N N . ARG A 1 94 ? -6.766 14.730 8.870 1.00 95.06 94 ARG A N 1
ATOM 743 C CA . ARG A 1 94 ? -7.449 15.664 9.784 1.00 95.06 94 ARG A CA 1
ATOM 744 C C . ARG A 1 94 ? -8.631 15.053 10.543 1.00 95.06 94 ARG A C 1
ATOM 746 O O . ARG A 1 94 ? -8.959 15.546 11.611 1.00 95.06 94 ARG A O 1
ATOM 753 N N . ASP A 1 95 ? -9.230 13.995 10.007 1.00 96.38 95 ASP A N 1
ATOM 754 C CA . ASP A 1 95 ? -10.468 13.403 10.525 1.00 96.38 95 ASP A CA 1
ATOM 755 C C . ASP A 1 95 ? -10.200 12.077 11.255 1.00 96.38 95 ASP A C 1
ATOM 757 O O . ASP A 1 95 ? -11.126 11.433 11.747 1.00 96.38 95 ASP A O 1
ATOM 761 N N . ARG A 1 96 ? -8.930 11.642 11.316 1.00 95.38 96 ARG A N 1
ATOM 762 C CA . ARG A 1 96 ? -8.551 10.300 11.778 1.00 95.38 96 ARG A CA 1
ATOM 763 C C . ARG A 1 96 ? -9.068 9.993 13.169 1.00 95.38 96 ARG A C 1
ATOM 765 O O . ARG A 1 96 ? -9.656 8.931 13.334 1.00 95.38 96 ARG A O 1
ATOM 772 N N . ASP A 1 97 ? -8.902 10.902 14.119 1.00 96.44 97 ASP A N 1
ATOM 773 C CA . ASP A 1 97 ? -9.319 10.666 15.503 1.00 96.44 97 ASP A CA 1
ATOM 774 C C . ASP A 1 97 ? -10.831 10.411 15.583 1.00 96.44 97 ASP A C 1
ATOM 776 O O . ASP A 1 97 ? -11.267 9.428 16.178 1.00 96.44 97 ASP A O 1
ATOM 780 N N . ALA A 1 98 ? -11.630 11.217 14.875 1.00 97.44 98 ALA A N 1
ATOM 781 C CA . ALA A 1 98 ? -13.081 11.047 14.799 1.00 97.44 98 ALA A CA 1
ATOM 782 C C . ALA A 1 98 ? -13.505 9.785 14.023 1.00 97.44 98 ALA A C 1
ATOM 784 O O . ALA A 1 98 ? -14.590 9.253 14.244 1.00 97.44 98 ALA A O 1
ATOM 785 N N . SER A 1 99 ? -12.657 9.291 13.119 1.00 98.00 99 SER A N 1
ATOM 786 C CA . SER A 1 99 ? -12.940 8.106 12.302 1.00 98.00 99 SER A CA 1
ATOM 787 C C . SER A 1 99 ? -12.736 6.776 13.028 1.00 98.00 99 SER A C 1
ATOM 789 O O . SER A 1 99 ? -13.260 5.765 12.565 1.00 98.00 99 SER A O 1
ATOM 791 N N . ILE A 1 100 ? -11.974 6.752 14.130 1.00 98.31 100 ILE A N 1
ATOM 792 C CA . ILE A 1 100 ? -11.587 5.507 14.813 1.00 98.31 100 ILE A CA 1
ATOM 793 C C . ILE A 1 100 ? -12.816 4.735 15.286 1.00 98.31 100 ILE A C 1
ATOM 795 O O . ILE A 1 100 ? -12.945 3.549 14.991 1.00 98.31 100 ILE A O 1
ATOM 799 N N . GLU A 1 101 ? -13.728 5.412 15.978 1.00 98.12 101 GLU A N 1
ATOM 800 C CA . GLU A 1 101 ? -14.923 4.789 16.543 1.00 98.12 101 GLU A CA 1
ATOM 801 C C . GLU A 1 101 ? -15.815 4.132 15.471 1.00 98.12 101 GLU A C 1
ATOM 803 O O . GLU A 1 101 ? -16.040 2.918 15.546 1.00 98.12 101 GLU A O 1
ATOM 808 N N . PRO A 1 102 ? -16.283 4.853 14.428 1.00 98.00 102 PRO A N 1
ATOM 809 C CA . PRO A 1 102 ? -17.127 4.239 13.408 1.00 98.00 102 PRO A CA 1
ATOM 810 C C . PRO A 1 102 ? -16.381 3.187 12.573 1.00 98.00 102 PRO A C 1
ATOM 812 O O . PRO A 1 102 ? -16.996 2.212 12.141 1.00 98.00 102 PRO A O 1
ATOM 815 N N . LEU A 1 103 ? -15.063 3.329 12.373 1.00 98.06 103 LEU A N 1
ATOM 816 C CA . LEU A 1 103 ? -14.254 2.321 11.684 1.00 98.06 103 LEU A CA 1
ATOM 817 C C . LEU A 1 103 ? -14.214 1.000 12.464 1.00 98.06 103 LEU A C 1
ATOM 819 O O . LEU A 1 103 ? -14.459 -0.059 11.884 1.00 98.06 103 LEU A O 1
ATOM 823 N N . VAL A 1 104 ? -13.935 1.059 13.771 1.00 98.19 104 VAL A N 1
ATOM 824 C CA . VAL A 1 104 ? -13.905 -0.116 14.657 1.00 98.19 104 VAL A CA 1
ATOM 825 C C . VAL A 1 104 ? -15.266 -0.805 14.682 1.00 98.19 104 VAL A C 1
ATOM 827 O O . VAL A 1 104 ? -15.335 -2.021 14.494 1.00 98.19 104 VAL A O 1
ATOM 830 N N . ALA A 1 105 ? -16.348 -0.033 14.813 1.00 97.62 105 ALA A N 1
ATOM 831 C CA . ALA A 1 105 ? -17.706 -0.564 14.777 1.00 97.62 105 ALA A CA 1
ATOM 832 C C . ALA A 1 105 ? -18.018 -1.269 13.444 1.00 97.62 105 ALA A C 1
ATOM 834 O O . ALA A 1 105 ? -18.572 -2.370 13.442 1.00 97.62 105 ALA A O 1
ATOM 835 N N . ALA A 1 106 ? -17.619 -0.684 12.308 1.00 97.38 106 ALA A N 1
ATOM 836 C CA . ALA A 1 106 ? -17.818 -1.285 10.989 1.00 97.38 106 ALA A CA 1
ATOM 837 C C . ALA A 1 106 ? -17.043 -2.606 10.829 1.00 97.38 106 ALA A C 1
ATOM 839 O O . ALA A 1 106 ? -17.594 -3.600 10.347 1.00 97.38 106 ALA A O 1
ATOM 840 N N . MET A 1 107 ? -15.783 -2.644 11.277 1.00 97.38 107 MET A N 1
ATOM 841 C CA . MET A 1 107 ? -14.960 -3.858 11.262 1.00 97.38 107 MET A CA 1
ATOM 842 C C . MET A 1 107 ? -15.575 -4.969 12.122 1.00 97.38 107 MET A C 1
ATOM 844 O O . MET A 1 107 ? -15.697 -6.110 11.670 1.00 97.38 107 MET A O 1
ATOM 848 N N . ALA A 1 108 ? -16.003 -4.639 13.341 1.00 97.12 108 ALA A N 1
ATOM 849 C CA . ALA A 1 108 ? -16.587 -5.603 14.263 1.00 97.12 108 ALA A CA 1
ATOM 850 C C . ALA A 1 108 ? -17.934 -6.129 13.766 1.00 97.12 108 ALA A C 1
ATOM 852 O O . ALA A 1 108 ? -18.168 -7.337 13.786 1.00 97.12 108 ALA A O 1
ATOM 853 N N . GLN A 1 109 ? -18.791 -5.250 13.238 1.00 96.06 109 GLN A N 1
ATOM 854 C CA . GLN A 1 109 ? -20.059 -5.652 12.639 1.00 96.06 109 GLN A CA 1
ATOM 855 C C . GLN A 1 109 ? -19.838 -6.611 11.463 1.00 96.06 109 GLN A C 1
ATOM 857 O O . GLN A 1 109 ? -20.563 -7.598 11.326 1.00 96.06 109 GLN A O 1
ATOM 862 N N . GLN A 1 110 ? -18.837 -6.351 10.616 1.00 96.00 110 GLN A N 1
ATOM 863 C CA . GLN A 1 110 ? -18.498 -7.249 9.516 1.00 96.00 110 GLN A CA 1
ATOM 864 C C . GLN A 1 110 ? -18.034 -8.620 10.028 1.00 96.00 110 GLN A C 1
ATOM 866 O O . GLN A 1 110 ? -18.518 -9.641 9.536 1.00 96.00 110 GLN A O 1
ATOM 871 N N . TYR A 1 111 ? -17.154 -8.650 11.032 1.00 96.56 111 TYR A N 1
ATOM 872 C CA . TYR A 1 111 ? -16.686 -9.900 11.631 1.00 96.56 111 TYR A CA 1
ATOM 873 C C . TYR A 1 111 ? -17.833 -10.696 12.267 1.00 96.56 111 TYR A C 1
ATOM 875 O O . TYR A 1 111 ? -17.973 -11.884 12.003 1.00 96.56 111 TYR A O 1
ATOM 883 N N . GLN A 1 112 ? -18.705 -10.046 13.040 1.00 95.19 112 GLN A N 1
ATOM 884 C CA . GLN A 1 112 ? -19.855 -10.695 13.681 1.00 95.19 112 GLN A CA 1
ATOM 885 C C . GLN A 1 112 ? -20.842 -11.272 12.663 1.00 95.19 112 GLN A C 1
ATOM 887 O O . GLN A 1 112 ? -21.375 -12.360 12.863 1.00 95.19 112 GLN A O 1
ATOM 892 N N . ARG A 1 113 ? -21.074 -10.566 11.547 1.00 95.31 113 ARG A N 1
ATOM 893 C CA . ARG A 1 113 ? -21.932 -11.061 10.460 1.00 95.31 113 ARG A CA 1
ATOM 894 C C . ARG A 1 113 ? -21.359 -12.303 9.788 1.00 95.31 113 ARG A C 1
ATOM 896 O O . ARG A 1 113 ? -22.123 -13.159 9.351 1.00 95.31 113 ARG A O 1
ATOM 903 N N . ARG A 1 114 ? -20.035 -12.379 9.646 1.00 95.69 114 ARG A N 1
ATOM 904 C CA . ARG A 1 114 ? -19.360 -13.515 9.017 1.00 95.69 114 ARG A CA 1
ATOM 905 C C . ARG A 1 114 ? -17.967 -13.707 9.621 1.00 95.69 114 ARG A C 1
ATOM 907 O O . ARG A 1 114 ? -17.010 -13.139 9.089 1.00 95.69 114 ARG A O 1
ATOM 914 N N . PRO A 1 115 ? -17.835 -14.509 10.688 1.00 95.19 115 PRO A N 1
ATOM 915 C CA . PRO A 1 115 ? -16.534 -14.803 11.273 1.00 95.19 115 PRO A CA 1
ATOM 916 C C . PRO A 1 115 ? -15.608 -15.473 10.251 1.00 95.19 115 PRO A C 1
ATOM 918 O O . PRO A 1 115 ? -16.057 -16.244 9.399 1.00 95.19 115 PRO A O 1
ATOM 921 N N . GLY A 1 116 ? -14.316 -15.160 10.309 1.00 95.12 116 GLY A N 1
ATOM 922 C CA . GLY A 1 116 ? -13.321 -15.660 9.363 1.00 95.12 116 GLY A CA 1
ATOM 923 C C . GLY A 1 116 ? -12.033 -14.844 9.392 1.00 95.12 116 GLY A C 1
ATOM 924 O O . GLY A 1 116 ? -11.817 -14.040 10.297 1.00 95.12 116 GLY A O 1
ATOM 925 N N . HIS A 1 117 ? -11.181 -15.041 8.387 1.00 95.62 117 HIS A N 1
ATOM 926 C CA . HIS A 1 117 ? -9.925 -14.306 8.262 1.00 95.62 117 HIS A CA 1
ATOM 927 C C . HIS A 1 117 ? -10.134 -12.979 7.535 1.00 95.62 117 HIS A C 1
ATOM 929 O O . HIS A 1 117 ? -10.638 -12.945 6.412 1.00 95.62 117 HIS A O 1
ATOM 935 N N . TYR A 1 118 ? -9.705 -11.896 8.176 1.00 96.50 118 TYR A N 1
ATOM 936 C CA . TYR A 1 118 ? -9.772 -10.544 7.640 1.00 96.50 118 TYR A CA 1
ATOM 937 C C . TYR A 1 118 ? -8.390 -9.901 7.677 1.00 96.50 118 TYR A C 1
ATOM 939 O O . TYR A 1 118 ? -7.646 -10.058 8.643 1.00 96.50 118 TYR A O 1
ATOM 947 N N . LEU A 1 119 ? -8.078 -9.139 6.632 1.00 96.62 119 LEU A N 1
ATOM 948 C CA . LEU A 1 119 ? -6.909 -8.270 6.579 1.00 96.62 119 LEU A CA 1
ATOM 949 C C . LEU A 1 119 ? -7.393 -6.822 6.541 1.00 96.62 119 LEU A C 1
ATOM 951 O O . LEU A 1 119 ? -8.182 -6.451 5.671 1.00 96.62 119 LEU A O 1
ATOM 955 N N . ALA A 1 120 ? -6.916 -6.011 7.482 1.00 96.00 120 ALA A N 1
ATOM 956 C CA . ALA A 1 120 ? -7.195 -4.583 7.543 1.00 96.00 120 ALA A CA 1
ATOM 957 C C . ALA A 1 120 ? -5.910 -3.800 7.245 1.00 96.00 120 ALA A C 1
ATOM 959 O O . ALA A 1 120 ? -4.913 -3.930 7.955 1.00 96.00 120 ALA A O 1
ATOM 960 N N . PHE A 1 121 ? -5.935 -2.985 6.190 1.00 95.69 121 PHE A N 1
ATOM 961 C CA . PHE A 1 121 ? -4.801 -2.161 5.772 1.00 95.69 121 PHE A CA 1
ATOM 962 C C . PHE A 1 121 ? -5.001 -0.710 6.218 1.00 95.69 121 PHE A C 1
ATOM 964 O O . PHE A 1 121 ? -6.054 -0.119 5.983 1.00 95.69 121 PHE A O 1
ATOM 971 N N . PHE A 1 122 ? -3.968 -0.119 6.821 1.00 95.12 122 PHE A N 1
ATOM 972 C CA . PHE A 1 122 ? -3.991 1.247 7.348 1.00 95.12 122 PHE A CA 1
ATOM 973 C C . PHE A 1 122 ? -2.909 2.102 6.686 1.00 95.12 122 PHE A C 1
ATOM 975 O O . PHE A 1 122 ? -1.823 1.624 6.371 1.00 95.12 122 PHE A O 1
ATOM 982 N N . SER A 1 123 ? -3.171 3.402 6.523 1.00 94.00 123 SER A N 1
ATOM 983 C CA . SER A 1 123 ? -2.252 4.331 5.842 1.00 94.00 123 SER A CA 1
ATOM 984 C C . SER A 1 123 ? -1.021 4.740 6.668 1.00 94.00 123 SER A C 1
ATOM 986 O O . SER A 1 123 ? -0.162 5.462 6.169 1.00 94.00 123 SER A O 1
ATOM 988 N N . SER A 1 124 ? -0.925 4.326 7.936 1.00 92.25 124 SER A N 1
ATOM 989 C CA . SER A 1 124 ? 0.257 4.529 8.786 1.00 92.25 124 SER A CA 1
ATOM 990 C C . SER A 1 124 ? 0.188 3.661 10.043 1.00 92.25 124 SER A C 1
ATOM 992 O O . SER A 1 124 ? -0.913 3.441 10.548 1.00 92.25 124 SER A O 1
ATOM 994 N N . PHE A 1 125 ? 1.340 3.291 10.614 1.00 93.44 125 PHE A N 1
ATOM 995 C CA . PHE A 1 125 ? 1.417 2.572 11.897 1.00 93.44 125 PHE A CA 1
ATOM 996 C C . PHE A 1 125 ? 0.689 3.291 13.038 1.00 93.44 125 PHE A C 1
ATOM 998 O O . PHE A 1 125 ? -0.084 2.657 13.736 1.00 93.44 125 PHE A O 1
ATOM 1005 N N . ALA A 1 126 ? 0.824 4.615 13.159 1.00 93.06 126 ALA A N 1
ATOM 1006 C CA . ALA A 1 126 ? 0.119 5.373 14.200 1.00 93.06 126 ALA A CA 1
ATOM 1007 C C . ALA A 1 126 ? -1.415 5.238 14.112 1.00 93.06 126 ALA A C 1
ATOM 1009 O O . ALA A 1 126 ? -2.104 5.206 15.124 1.00 93.06 126 ALA A O 1
ATOM 1010 N N . TYR A 1 127 ? -1.958 5.130 12.894 1.00 96.06 127 TYR A N 1
ATOM 1011 C CA . TYR A 1 127 ? -3.400 4.970 12.689 1.00 96.06 127 TYR A CA 1
ATOM 1012 C C . TYR A 1 127 ? -3.855 3.526 12.936 1.00 96.06 127 TYR A C 1
ATOM 1014 O O . TYR A 1 127 ? -4.904 3.311 13.534 1.00 96.06 127 TYR A O 1
ATOM 1022 N N . LEU A 1 128 ? -3.031 2.548 12.540 1.00 95.81 128 LEU A N 1
ATOM 1023 C CA . LEU A 1 128 ? -3.215 1.142 12.901 1.00 95.81 128 LEU A CA 1
ATOM 1024 C C . LEU A 1 128 ? -3.241 0.965 14.421 1.00 95.81 128 LEU A C 1
ATOM 1026 O O . LEU A 1 128 ? -4.146 0.320 14.932 1.00 95.81 128 LEU A O 1
ATOM 1030 N N . GLU A 1 129 ? -2.273 1.534 15.139 1.00 95.50 129 GLU A N 1
ATOM 1031 C CA . GLU A 1 129 ? -2.145 1.401 16.594 1.00 95.50 129 GLU A CA 1
ATOM 1032 C C . GLU A 1 129 ? -3.361 1.982 17.323 1.00 95.50 129 GLU A C 1
ATOM 1034 O O . GLU A 1 129 ? -3.920 1.315 18.192 1.00 95.50 129 GLU A O 1
ATOM 1039 N N . ALA A 1 130 ? -3.825 3.171 16.919 1.00 96.56 130 ALA A N 1
ATOM 1040 C CA . ALA A 1 130 ? -5.028 3.788 17.477 1.00 96.56 130 ALA A CA 1
ATOM 1041 C C . ALA A 1 130 ? -6.285 2.929 17.246 1.00 96.56 130 ALA A C 1
ATOM 1043 O O . ALA A 1 130 ? -7.036 2.658 18.184 1.00 96.56 130 ALA A O 1
ATOM 1044 N N . ALA A 1 131 ? -6.491 2.451 16.014 1.00 97.69 131 ALA A N 1
ATOM 1045 C CA . ALA A 1 131 ? -7.637 1.606 15.683 1.00 97.69 131 ALA A CA 1
ATOM 1046 C C . ALA A 1 131 ? -7.575 0.252 16.403 1.00 97.69 131 ALA A C 1
ATOM 1048 O O . ALA A 1 131 ? -8.582 -0.216 16.922 1.00 97.69 131 ALA A O 1
ATOM 1049 N N . LEU A 1 132 ? -6.392 -0.362 16.480 1.00 97.44 132 LEU A N 1
ATOM 1050 C CA . LEU A 1 132 ? -6.173 -1.645 17.141 1.00 97.44 132 LEU A CA 1
ATOM 1051 C C . LEU A 1 132 ? -6.408 -1.565 18.650 1.00 97.44 132 LEU A C 1
ATOM 1053 O O . LEU A 1 132 ? -7.039 -2.462 19.208 1.00 97.44 132 LEU A O 1
ATOM 1057 N N . ALA A 1 133 ? -5.904 -0.515 19.306 1.00 97.38 133 ALA A N 1
ATOM 1058 C CA . ALA A 1 133 ? -6.122 -0.296 20.733 1.00 97.38 133 ALA A CA 1
ATOM 1059 C C . ALA A 1 133 ? -7.621 -0.196 21.033 1.00 97.38 133 ALA A C 1
ATOM 1061 O O . ALA A 1 133 ? -8.137 -0.950 21.859 1.00 97.38 133 ALA A O 1
ATOM 1062 N N . ARG A 1 134 ? -8.334 0.646 20.274 1.00 98.38 134 ARG A N 1
ATOM 1063 C CA . ARG A 1 134 ? -9.782 0.803 20.417 1.00 98.38 134 ARG A CA 1
ATOM 1064 C C . ARG A 1 134 ? -10.542 -0.491 20.112 1.00 98.38 134 ARG A C 1
ATOM 1066 O O . ARG A 1 134 ? -11.474 -0.832 20.835 1.00 98.38 134 ARG A O 1
ATOM 1073 N N . PHE A 1 135 ? -10.140 -1.228 19.076 1.00 98.31 135 PHE A N 1
ATOM 1074 C CA . PHE A 1 135 ? -10.778 -2.488 18.691 1.00 98.31 135 PHE A CA 1
ATOM 1075 C C . PHE A 1 135 ? -10.642 -3.556 19.783 1.00 98.31 135 PHE A C 1
ATOM 1077 O O . PHE A 1 135 ? -11.629 -4.202 20.119 1.00 98.31 135 PHE A O 1
ATOM 1084 N N . ARG A 1 136 ? -9.451 -3.714 20.376 1.00 97.62 136 ARG A N 1
ATOM 1085 C CA . ARG A 1 136 ? -9.213 -4.664 21.481 1.00 97.62 136 ARG A CA 1
ATOM 1086 C C . ARG A 1 136 ? -10.015 -4.325 22.731 1.00 97.62 136 ARG A C 1
ATOM 1088 O O . ARG A 1 136 ? -10.482 -5.230 23.409 1.00 97.62 136 ARG A O 1
ATOM 1095 N N . GLU A 1 137 ? -10.171 -3.038 23.022 1.00 97.94 137 GLU A N 1
ATOM 1096 C CA . GLU A 1 137 ? -10.976 -2.572 24.149 1.00 97.94 137 GLU A CA 1
ATOM 1097 C C . GLU A 1 137 ? -12.474 -2.845 23.937 1.00 97.94 137 GLU A C 1
ATOM 1099 O O . GLU A 1 137 ? -13.132 -3.362 24.835 1.00 97.94 137 GLU A O 1
ATOM 1104 N N . ALA A 1 138 ? -13.024 -2.534 22.755 1.00 97.81 138 ALA A N 1
ATOM 1105 C CA . ALA A 1 138 ? -14.447 -2.762 22.464 1.00 97.81 138 ALA A CA 1
ATOM 1106 C C . ALA A 1 138 ? -14.807 -4.233 22.206 1.00 97.81 138 ALA A C 1
ATOM 1108 O O . ALA A 1 138 ? -15.948 -4.632 22.441 1.00 97.81 138 ALA A O 1
ATOM 1109 N N . HIS A 1 139 ? -13.875 -5.021 21.668 1.00 96.94 139 HIS A N 1
ATOM 1110 C CA . HIS A 1 139 ? -14.132 -6.373 21.172 1.00 96.94 139 HIS A CA 1
ATOM 1111 C C . HIS A 1 139 ? -13.038 -7.356 21.621 1.00 96.94 139 HIS A C 1
ATOM 1113 O O . HIS A 1 139 ? -12.351 -7.934 20.774 1.00 96.94 139 HIS A O 1
ATOM 1119 N N . PRO A 1 140 ? -12.872 -7.574 22.942 1.00 96.25 140 PRO A N 1
ATOM 1120 C CA . PRO A 1 140 ? -11.800 -8.411 23.489 1.00 96.25 140 PRO A CA 1
ATOM 1121 C C . PRO A 1 140 ? -11.884 -9.880 23.047 1.00 96.25 140 PRO A C 1
ATOM 1123 O O . PRO A 1 140 ? -10.866 -10.565 23.000 1.00 96.25 140 PRO A O 1
ATOM 1126 N N . ASP A 1 141 ? -13.077 -10.351 22.675 1.00 94.31 141 ASP A N 1
ATOM 1127 C CA . ASP A 1 141 ? -13.318 -11.736 22.253 1.00 94.31 141 ASP A CA 1
ATOM 1128 C C . ASP A 1 141 ? -12.902 -12.020 20.801 1.00 94.31 141 ASP A C 1
ATOM 1130 O O . ASP A 1 141 ? -12.922 -13.170 20.361 1.00 94.31 141 ASP A O 1
ATOM 1134 N N . VAL A 1 142 ? -12.551 -10.989 20.024 1.00 95.12 142 VAL A N 1
ATOM 1135 C CA . VAL A 1 142 ? -12.137 -11.148 18.626 1.00 95.12 142 VAL A CA 1
ATOM 1136 C C . VAL A 1 142 ? -10.612 -11.274 18.561 1.00 95.12 142 VAL A C 1
ATOM 1138 O O . VAL A 1 142 ? -9.908 -10.314 18.886 1.00 95.12 142 VAL A O 1
ATOM 1141 N N . PRO A 1 143 ? -10.064 -12.415 18.099 1.00 92.44 143 PRO A N 1
ATOM 1142 C CA . PRO A 1 143 ? -8.623 -12.570 17.951 1.00 92.44 143 PRO A CA 1
ATOM 1143 C C . PRO A 1 143 ? -8.074 -11.582 16.921 1.00 92.44 143 PRO A C 1
ATOM 1145 O O . PRO A 1 143 ? -8.520 -11.555 15.772 1.00 92.44 143 PRO A O 1
ATOM 1148 N N . VAL A 1 144 ? -7.084 -10.781 17.320 1.00 94.44 144 VAL A N 1
ATOM 1149 C CA . VAL A 1 144 ? -6.454 -9.788 16.443 1.00 94.44 144 VAL A CA 1
ATOM 1150 C C . VAL A 1 144 ? -4.937 -9.825 16.535 1.00 94.44 144 VAL A C 1
ATOM 1152 O O . VAL A 1 144 ? -4.339 -9.728 17.611 1.00 94.44 144 VAL A O 1
ATOM 1155 N N . PHE A 1 145 ? -4.315 -9.872 15.363 1.00 91.75 145 PHE A N 1
ATOM 1156 C CA . PHE A 1 145 ? -2.872 -9.833 15.188 1.00 91.75 145 PHE A CA 1
ATOM 1157 C C . PHE A 1 145 ? -2.504 -8.608 14.353 1.00 91.75 145 PHE A C 1
ATOM 1159 O O . PHE A 1 145 ? -3.242 -8.210 13.452 1.00 91.75 145 PHE A O 1
ATOM 1166 N N . SER A 1 146 ? -1.372 -7.986 14.667 1.00 91.38 146 SER A N 1
ATOM 1167 C CA . SER A 1 146 ? -0.928 -6.759 14.009 1.00 91.38 146 SER A CA 1
ATOM 1168 C C . SER A 1 146 ? 0.565 -6.774 13.728 1.00 91.38 146 SER A C 1
ATOM 1170 O O . SER A 1 146 ? 1.358 -7.086 14.618 1.00 91.38 146 SER A O 1
ATOM 1172 N N . GLN A 1 147 ? 0.950 -6.328 12.536 1.00 86.56 147 GLN A N 1
ATOM 1173 C CA . GLN A 1 147 ? 2.342 -6.000 12.246 1.00 86.56 147 GLN A CA 1
ATOM 1174 C C . GLN A 1 147 ? 2.788 -4.793 13.082 1.00 86.56 147 GLN A C 1
ATOM 1176 O O . GLN A 1 147 ? 2.044 -3.823 13.231 1.00 86.56 147 GLN A O 1
ATOM 1181 N N . THR A 1 148 ? 4.013 -4.838 13.606 1.00 80.00 148 THR A N 1
ATOM 1182 C CA . THR A 1 148 ? 4.615 -3.748 14.386 1.00 80.00 148 THR A CA 1
ATOM 1183 C C . THR A 1 148 ? 5.657 -2.994 13.568 1.00 80.00 148 THR A C 1
ATOM 1185 O O . THR A 1 148 ? 6.229 -3.502 12.594 1.00 80.00 148 THR A O 1
ATOM 1188 N N . ARG A 1 149 ? 5.921 -1.743 13.954 1.00 76.38 149 ARG A N 1
ATOM 1189 C CA . ARG A 1 149 ? 6.936 -0.924 13.292 1.00 76.38 149 ARG A CA 1
ATOM 1190 C C . ARG A 1 149 ? 8.313 -1.573 13.454 1.00 76.38 149 ARG A C 1
ATOM 1192 O O . ARG A 1 149 ? 8.787 -1.753 14.568 1.00 76.38 149 ARG A O 1
ATOM 1199 N N . GLY A 1 150 ? 8.971 -1.875 12.335 1.00 70.81 150 GLY A N 1
ATOM 1200 C CA . GLY A 1 150 ? 10.307 -2.476 12.349 1.00 70.81 150 GLY A CA 1
ATOM 1201 C C . GLY A 1 150 ? 10.332 -3.963 12.706 1.00 70.81 150 GLY A C 1
ATOM 1202 O O . GLY A 1 150 ? 11.396 -4.450 13.072 1.00 70.81 150 GLY A O 1
ATOM 1203 N N . MET A 1 151 ? 9.201 -4.674 12.585 1.00 71.44 151 MET A N 1
ATOM 1204 C CA . MET A 1 151 ? 9.110 -6.120 12.810 1.00 71.44 151 MET A CA 1
ATOM 1205 C C . MET A 1 151 ? 10.252 -6.861 12.078 1.00 71.44 151 MET A C 1
ATOM 1207 O O . MET A 1 151 ? 10.307 -6.822 10.836 1.00 71.44 151 MET A O 1
ATOM 1211 N N . PRO A 1 152 ? 11.186 -7.489 12.819 1.00 64.88 152 PRO A N 1
ATOM 1212 C CA . PRO A 1 152 ? 12.269 -8.277 12.243 1.00 64.88 152 PRO A CA 1
ATOM 1213 C C . PRO A 1 152 ? 11.715 -9.441 11.423 1.00 64.88 152 PRO A C 1
ATOM 1215 O O . PRO A 1 152 ? 10.628 -9.931 11.709 1.00 64.88 152 PRO A O 1
ATOM 1218 N N . GLU A 1 153 ? 12.464 -9.898 10.424 1.00 59.94 153 GLU A N 1
ATOM 1219 C CA . GLU A 1 153 ? 12.060 -10.979 9.511 1.00 59.94 153 GLU A CA 1
ATOM 1220 C C . GLU A 1 153 ? 11.600 -12.242 10.258 1.00 59.94 153 GLU A C 1
ATOM 1222 O O . GLU A 1 153 ? 10.498 -12.719 10.023 1.00 59.94 153 GLU A O 1
ATOM 1227 N N . ALA A 1 154 ? 12.329 -12.651 11.301 1.00 61.25 154 ALA A N 1
ATOM 1228 C CA . ALA A 1 154 ? 11.952 -13.785 12.150 1.00 61.25 154 ALA A CA 1
ATOM 1229 C C . ALA A 1 154 ? 10.583 -13.636 12.851 1.00 61.25 154 ALA A C 1
ATOM 1231 O O . ALA A 1 154 ? 9.926 -14.630 13.141 1.00 61.25 154 ALA A O 1
ATOM 1232 N N . GLN A 1 155 ? 10.137 -12.407 13.137 1.00 61.41 155 GLN A N 1
ATOM 1233 C CA . GLN A 1 155 ? 8.799 -12.161 13.690 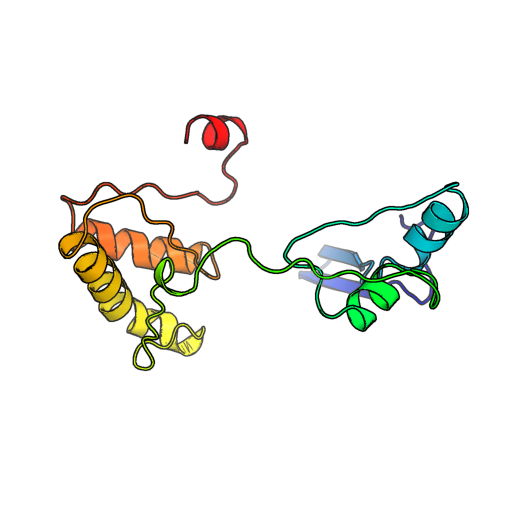1.00 61.41 155 GLN A CA 1
ATOM 1234 C C . GLN A 1 155 ? 7.718 -12.109 12.603 1.00 61.41 155 GLN A C 1
ATOM 1236 O O . GLN A 1 155 ? 6.549 -12.283 12.928 1.00 61.41 155 GLN A O 1
ATOM 1241 N N . ARG A 1 156 ? 8.086 -11.879 11.334 1.00 59.75 156 ARG A N 1
ATOM 1242 C CA . ARG A 1 156 ? 7.166 -11.976 10.188 1.00 59.75 156 ARG A CA 1
ATOM 1243 C C . ARG A 1 156 ? 6.910 -13.427 9.803 1.00 59.75 156 ARG A C 1
ATOM 1245 O O . ARG A 1 156 ? 5.787 -13.742 9.446 1.00 59.75 156 ARG A O 1
ATOM 1252 N N . ASP A 1 157 ? 7.926 -14.282 9.910 1.00 58.91 157 ASP A N 1
ATOM 1253 C CA . ASP A 1 157 ? 7.816 -15.715 9.600 1.00 58.91 157 ASP A CA 1
ATOM 1254 C C . ASP A 1 157 ? 7.047 -16.50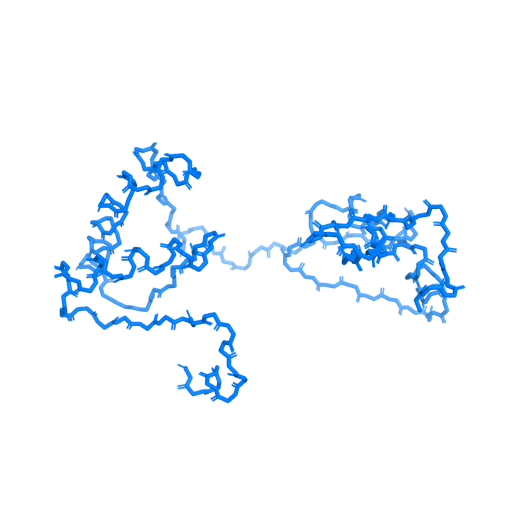0 10.675 1.00 58.91 157 ASP A C 1
ATOM 1256 O O . ASP A 1 157 ? 6.511 -17.571 10.406 1.00 58.91 157 ASP A O 1
ATOM 1260 N N . ALA A 1 158 ? 6.993 -15.974 11.902 1.00 59.81 158 ALA A N 1
ATOM 1261 C CA . ALA A 1 158 ? 6.219 -16.541 13.009 1.00 59.81 158 ALA A CA 1
ATOM 1262 C C . ALA A 1 158 ? 4.741 -16.089 13.029 1.00 59.81 158 ALA A C 1
ATOM 1264 O O . ALA A 1 158 ? 4.010 -16.463 13.949 1.00 59.81 158 ALA A O 1
ATOM 1265 N N . PHE A 1 159 ? 4.338 -15.251 12.068 1.00 56.16 159 PHE A N 1
ATOM 1266 C CA . PHE A 1 159 ? 2.988 -14.708 11.890 1.00 56.16 159 PHE A CA 1
ATOM 1267 C C . PHE A 1 159 ? 2.157 -15.593 10.956 1.00 56.16 159 PHE A C 1
ATOM 1269 O O . PHE A 1 159 ? 0.947 -15.749 11.237 1.00 56.16 159 PHE A O 1
#

pLDDT: mean 90.18, std 10.14, range [51.81, 98.38]

InterPro domains:
  IPR027417 P-loop containing nucleoside triphosphate hydrolase [G3DSA:3.40.50.300] (80-159)

Mean predicted aligned error: 7.41 Å

Solvent-accessible surface area (backbone atoms only — not comparable to full-atom values): 10679 Å² total; per-residue (Å²): 112,80,89,72,64,51,95,71,44,50,77,46,78,49,71,82,54,93,97,39,70,48,80,46,80,39,80,81,55,53,13,83,71,39,30,62,56,58,70,72,40,97,75,85,87,86,87,64,99,73,79,66,59,68,69,60,55,30,61,42,45,38,50,62,97,79,65,86,83,83,86,77,80,76,91,69,59,69,91,81,58,86,88,82,84,71,86,88,56,49,80,49,83,93,39,35,79,77,25,36,64,62,50,40,52,52,53,50,53,52,39,72,76,52,75,78,93,82,86,86,90,64,101,40,71,73,59,42,52,55,40,50,55,53,35,48,72,78,40,70,88,57,92,82,86,76,91,56,93,84,63,51,68,76,62,59,75,74,105

Secondary structure (DSSP, 8-state):
-GGG--TTEEEEEEEEETTEEEEEEEES-THHHHHHHHHHSS------TT--SHHHHHHHHT--TT--------SS-GGG------SS---SGGGHHHHHHHHHHHHHHHHHHS-S------SSHHHHHHHHHHHHHH-TTS------TT--HHHHHT-